Protein AF-A0A127VA37-F1 (afdb_monomer_lite)

Sequence (53 aa):
MDVLDEVLLRFWGSLNNHDVKYIMVGGFATRFHGFNRSTDDLDIWLYDGQASI

Structure (mmCIF, N/CA/C/O backbone):
data_AF-A0A127VA37-F1
#
_entry.id   AF-A0A127VA37-F1
#
loop_
_atom_site.group_PDB
_atom_site.id
_atom_site.type_symbol
_atom_site.label_atom_id
_atom_site.label_alt_id
_atom_site.label_comp_id
_atom_site.label_asym_id
_atom_site.label_entity_id
_atom_site.label_seq_id
_atom_site.pdbx_PDB_ins_code
_atom_site.Cartn_x
_atom_site.Cartn_y
_atom_site.Cartn_z
_atom_site.occupancy
_atom_site.B_iso_or_equiv
_atom_site.auth_seq_id
_atom_site.auth_comp_id
_atom_site.auth_asym_id
_atom_site.auth_atom_id
_atom_site.pdbx_PDB_model_num
ATOM 1 N N . MET A 1 1 ? 7.030 -6.495 -10.638 1.00 69.06 1 MET A N 1
ATOM 2 C CA . MET A 1 1 ? 5.637 -6.567 -10.152 1.00 69.06 1 MET A CA 1
ATOM 3 C C . MET A 1 1 ? 4.809 -5.518 -10.886 1.00 69.06 1 MET A C 1
ATOM 5 O O . MET A 1 1 ? 5.155 -4.339 -10.810 1.00 69.06 1 MET A O 1
ATOM 9 N N . ASP A 1 2 ? 3.821 -5.952 -11.669 1.00 75.31 2 ASP A N 1
ATOM 10 C CA . ASP A 1 2 ? 2.902 -5.072 -12.408 1.00 75.31 2 ASP A CA 1
ATOM 11 C C . ASP A 1 2 ? 1.791 -4.580 -11.465 1.00 75.31 2 ASP A C 1
ATOM 13 O O . ASP A 1 2 ? 1.361 -5.316 -10.587 1.00 75.31 2 ASP A O 1
ATOM 17 N N . VAL A 1 3 ? 1.320 -3.347 -11.635 1.00 71.12 3 VAL A N 1
ATOM 18 C CA . VAL A 1 3 ? 0.169 -2.786 -10.906 1.00 71.12 3 VAL A CA 1
ATOM 19 C C . VAL A 1 3 ? -1.115 -3.566 -11.178 1.00 71.12 3 VAL A C 1
ATOM 21 O O . VAL A 1 3 ? -1.964 -3.665 -10.293 1.00 71.12 3 VAL A O 1
ATOM 24 N N . LEU A 1 4 ? -1.252 -4.127 -12.379 1.00 78.38 4 LEU A N 1
ATOM 25 C CA . LEU A 1 4 ? -2.424 -4.901 -12.792 1.00 78.38 4 LEU A CA 1
ATOM 26 C C . LEU A 1 4 ? -2.259 -6.409 -12.563 1.00 78.38 4 LEU A C 1
ATOM 28 O O . LEU A 1 4 ? -3.049 -7.200 -13.073 1.00 78.38 4 LEU A O 1
ATOM 32 N N . ASP A 1 5 ? -1.243 -6.810 -11.799 1.00 88.50 5 ASP A N 1
ATOM 33 C CA . ASP A 1 5 ? -1.039 -8.201 -11.419 1.00 88.50 5 ASP A CA 1
ATOM 34 C C . ASP A 1 5 ? -2.268 -8.744 -10.663 1.00 88.50 5 ASP A C 1
ATOM 36 O O . ASP A 1 5 ? -2.734 -8.150 -9.686 1.00 88.50 5 ASP A O 1
ATOM 40 N N . GLU A 1 6 ? -2.809 -9.883 -11.109 1.00 92.94 6 GLU A N 1
ATOM 41 C CA . GLU A 1 6 ? -4.019 -10.471 -10.522 1.00 92.94 6 GLU A CA 1
ATOM 42 C C . GLU A 1 6 ? -3.873 -10.768 -9.025 1.00 92.94 6 GLU A C 1
ATOM 44 O O . GLU A 1 6 ? -4.853 -10.666 -8.280 1.00 92.94 6 GLU A O 1
ATOM 49 N N . VAL A 1 7 ? -2.672 -11.131 -8.565 1.00 92.25 7 VAL A N 1
ATOM 50 C CA . VAL A 1 7 ? -2.415 -11.417 -7.149 1.00 92.25 7 VAL A CA 1
ATOM 51 C C . VAL A 1 7 ? -2.545 -10.138 -6.331 1.00 92.25 7 VAL A C 1
ATOM 53 O O . VAL A 1 7 ? -3.191 -10.149 -5.280 1.00 92.25 7 VAL A O 1
ATOM 56 N N . LEU A 1 8 ? -2.012 -9.021 -6.831 1.00 92.31 8 LEU A N 1
ATOM 57 C CA . LEU A 1 8 ? -2.163 -7.722 -6.178 1.00 92.31 8 LEU A CA 1
ATOM 58 C C . LEU A 1 8 ? -3.614 -7.248 -6.179 1.00 92.31 8 LEU A C 1
ATOM 60 O O . LEU A 1 8 ? -4.104 -6.785 -5.151 1.00 92.31 8 LEU A O 1
ATOM 64 N N . LEU A 1 9 ? -4.335 -7.405 -7.291 1.00 93.19 9 LEU A N 1
ATOM 65 C CA . LEU A 1 9 ? -5.755 -7.048 -7.352 1.00 93.19 9 LEU A CA 1
ATOM 66 C C . LEU A 1 9 ? -6.585 -7.850 -6.338 1.00 93.19 9 LEU A C 1
ATOM 68 O O . LEU A 1 9 ? -7.431 -7.280 -5.645 1.00 93.19 9 LEU A O 1
ATOM 72 N N . ARG A 1 10 ? -6.307 -9.153 -6.187 1.00 96.81 10 ARG A N 1
ATOM 73 C CA . ARG A 1 10 ? -6.940 -9.995 -5.156 1.00 96.81 10 ARG A CA 1
ATOM 74 C C . ARG A 1 10 ? -6.559 -9.563 -3.742 1.00 96.81 10 ARG A C 1
ATOM 76 O O . ARG A 1 10 ? -7.418 -9.576 -2.862 1.00 96.81 10 ARG A O 1
ATOM 83 N N . PHE A 1 11 ? -5.309 -9.157 -3.523 1.00 94.94 11 PHE A N 1
ATOM 84 C CA . PHE A 1 11 ? -4.852 -8.626 -2.240 1.00 94.94 11 PHE A CA 1
ATOM 85 C C . PHE A 1 11 ? -5.617 -7.353 -1.846 1.00 94.94 11 PHE A C 1
ATOM 87 O O . PHE A 1 11 ? -6.220 -7.320 -0.772 1.00 94.94 11 PHE A O 1
ATOM 94 N N . TRP A 1 12 ? -5.696 -6.356 -2.736 1.00 95.06 12 TRP A N 1
ATOM 95 C CA . TRP A 1 12 ? -6.470 -5.128 -2.496 1.00 95.06 12 TRP A CA 1
ATOM 96 C C . TRP A 1 12 ? -7.957 -5.413 -2.286 1.00 95.06 12 TRP A C 1
ATOM 98 O O . TRP A 1 12 ? -8.570 -4.865 -1.371 1.00 95.06 12 TRP A O 1
ATOM 108 N N . GLY A 1 13 ? -8.531 -6.316 -3.087 1.00 96.56 13 GLY A N 1
ATOM 109 C CA . GLY A 1 13 ? -9.911 -6.767 -2.916 1.00 96.56 13 GLY A CA 1
ATOM 110 C C . GLY A 1 13 ? -10.165 -7.379 -1.537 1.00 96.56 13 GLY A C 1
ATOM 111 O O . GLY A 1 13 ? -11.170 -7.066 -0.908 1.00 96.56 13 GLY A O 1
ATOM 112 N N . SER A 1 14 ? -9.236 -8.194 -1.028 1.00 97.69 14 SER A N 1
ATOM 113 C CA . SER A 1 14 ? -9.346 -8.787 0.310 1.00 97.69 14 SER A CA 1
ATOM 114 C C . SER A 1 14 ? -9.361 -7.729 1.414 1.00 97.69 14 SER A C 1
ATOM 116 O O . SER A 1 14 ? -10.216 -7.792 2.297 1.00 97.69 14 SER A O 1
ATOM 118 N N . LEU A 1 15 ? -8.469 -6.733 1.347 1.00 96.81 15 LEU A N 1
ATOM 119 C CA . LEU A 1 15 ? -8.430 -5.642 2.327 1.00 96.81 15 LEU A CA 1
ATOM 120 C C . LEU A 1 15 ? -9.729 -4.826 2.313 1.00 96.81 15 LEU A C 1
ATOM 122 O O . LEU A 1 15 ? -10.309 -4.580 3.370 1.00 96.81 15 LEU A O 1
ATOM 126 N N . ASN A 1 16 ? -10.218 -4.479 1.119 1.00 95.81 16 ASN A N 1
ATOM 127 C CA . ASN A 1 16 ? -11.468 -3.737 0.947 1.00 95.81 16 ASN A CA 1
ATOM 128 C C . ASN A 1 16 ? -12.684 -4.512 1.473 1.00 95.81 16 ASN A C 1
ATOM 130 O O . ASN A 1 16 ? -13.540 -3.926 2.125 1.00 95.81 16 ASN A O 1
ATOM 134 N N . ASN A 1 17 ? -12.746 -5.826 1.237 1.00 97.94 17 ASN A N 1
ATOM 135 C CA . ASN A 1 17 ? -13.855 -6.673 1.689 1.00 97.94 17 ASN A CA 1
ATOM 136 C C . ASN A 1 17 ? -13.916 -6.852 3.216 1.00 97.94 17 ASN A C 1
ATOM 138 O O . ASN A 1 17 ? -14.951 -7.266 3.728 1.00 97.94 17 ASN A O 1
ATOM 142 N N . HIS A 1 18 ? -12.822 -6.577 3.930 1.00 96.00 18 HIS A N 1
ATOM 143 C CA . HIS A 1 18 ? -12.745 -6.655 5.394 1.00 96.00 18 HIS A CA 1
ATOM 144 C C . HIS A 1 18 ? -12.670 -5.268 6.051 1.00 96.00 18 HIS A C 1
ATOM 146 O O . HIS A 1 18 ? -12.264 -5.165 7.207 1.00 96.00 18 HIS A O 1
ATOM 152 N N . ASP A 1 19 ? -13.006 -4.202 5.314 1.00 95.25 19 ASP A N 1
ATOM 153 C CA . ASP A 1 19 ? -12.972 -2.811 5.787 1.00 95.25 19 ASP A CA 1
ATOM 154 C C . ASP A 1 19 ? -11.622 -2.371 6.382 1.00 95.25 19 ASP A C 1
ATOM 156 O O . ASP A 1 19 ? -11.545 -1.423 7.174 1.00 95.25 19 ASP A O 1
ATOM 160 N N . VAL A 1 20 ? -10.527 -3.021 5.973 1.00 95.44 20 VAL A N 1
ATOM 161 C CA . VAL A 1 20 ? -9.187 -2.671 6.440 1.00 95.44 20 VAL A CA 1
ATOM 162 C C . VAL A 1 20 ? -8.855 -1.276 5.926 1.00 95.44 20 VAL A C 1
ATOM 164 O O . VAL A 1 20 ? -8.908 -1.005 4.727 1.00 95.44 20 VAL A O 1
ATOM 167 N N . LYS A 1 21 ? -8.493 -0.369 6.832 1.00 95.88 21 LYS A N 1
ATOM 168 C CA . LYS A 1 21 ? -8.005 0.960 6.461 1.00 95.88 21 LYS A CA 1
ATOM 169 C C . LYS A 1 21 ? -6.495 0.886 6.286 1.00 95.88 21 LYS A C 1
ATOM 171 O O . LYS A 1 21 ? -5.771 0.534 7.216 1.00 95.88 21 LYS A O 1
ATOM 176 N N . TYR A 1 22 ? -6.028 1.205 5.087 1.00 96.12 22 TYR A N 1
ATOM 177 C CA . TYR A 1 22 ? -4.619 1.128 4.729 1.00 96.12 22 TYR A CA 1
ATOM 178 C C . TYR A 1 22 ? -4.221 2.263 3.786 1.00 96.12 22 TYR A C 1
ATOM 180 O O . TYR A 1 22 ? -5.061 2.868 3.119 1.00 96.12 22 TYR A O 1
ATOM 188 N N . ILE A 1 23 ? -2.919 2.519 3.704 1.00 96.31 23 ILE A N 1
ATOM 189 C CA . ILE A 1 23 ? -2.312 3.350 2.664 1.00 96.31 23 ILE A CA 1
ATOM 190 C C . ILE A 1 23 ? -1.109 2.612 2.073 1.00 96.31 23 ILE A C 1
ATOM 192 O O . ILE A 1 23 ? -0.284 2.056 2.799 1.00 96.31 23 ILE A O 1
ATOM 196 N N . MET A 1 24 ? -1.030 2.586 0.743 1.00 94.75 24 MET A N 1
ATOM 197 C CA . MET A 1 24 ? 0.128 2.066 0.018 1.00 94.75 24 MET A CA 1
ATOM 198 C C . MET A 1 24 ? 1.267 3.082 0.104 1.00 94.75 24 MET A C 1
ATOM 200 O O . MET A 1 24 ? 1.069 4.264 -0.185 1.00 94.75 24 MET A O 1
ATOM 204 N N . VAL A 1 25 ? 2.457 2.624 0.480 1.00 95.94 25 VAL A N 1
ATOM 205 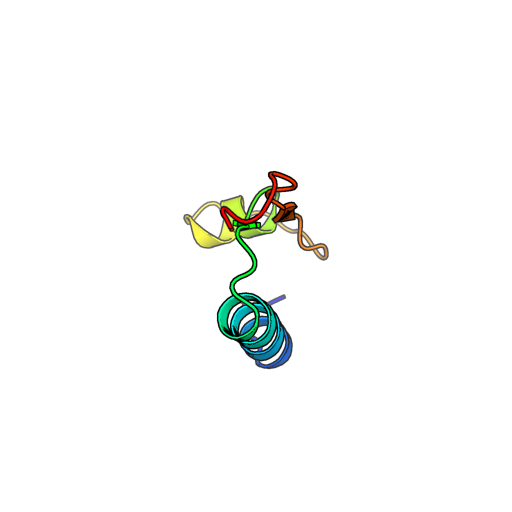C CA . VAL A 1 25 ? 3.639 3.478 0.638 1.00 95.94 25 VAL A CA 1
ATOM 206 C C . VAL A 1 25 ? 4.844 2.870 -0.089 1.00 95.94 25 VAL A C 1
ATOM 208 O O . VAL A 1 25 ? 4.725 1.904 -0.842 1.00 95.94 25 VAL A O 1
ATOM 211 N N . GLY A 1 26 ? 6.015 3.486 0.072 1.00 94.62 26 GLY A N 1
ATOM 212 C CA . GLY A 1 26 ? 7.274 2.911 -0.388 1.00 94.62 26 GLY A CA 1
ATOM 213 C C . GLY A 1 26 ? 7.482 2.926 -1.905 1.00 94.62 26 GLY A C 1
ATOM 214 O O . GLY A 1 26 ? 7.018 3.815 -2.635 1.00 94.62 26 GLY A O 1
ATOM 215 N N . GLY A 1 27 ? 8.271 1.960 -2.379 1.00 93.25 27 GLY A N 1
ATOM 216 C CA . GLY A 1 27 ? 8.739 1.921 -3.765 1.00 93.25 27 GLY A CA 1
ATOM 217 C C . GLY A 1 27 ? 7.610 1.701 -4.769 1.00 93.25 27 GLY A C 1
ATOM 218 O O . GLY A 1 27 ? 7.614 2.307 -5.843 1.00 93.25 27 GLY A O 1
ATOM 219 N N . PHE A 1 28 ? 6.633 0.868 -4.405 1.00 92.38 28 PHE A N 1
ATOM 220 C CA . PHE A 1 28 ? 5.513 0.537 -5.277 1.00 92.38 28 PHE A CA 1
ATOM 221 C C . PHE A 1 28 ? 4.590 1.746 -5.479 1.00 92.38 28 PHE A C 1
ATOM 223 O O . PHE A 1 28 ? 4.269 2.076 -6.620 1.00 92.38 28 PHE A O 1
ATOM 230 N N . ALA A 1 29 ? 4.261 2.475 -4.404 1.00 93.12 29 ALA A N 1
ATOM 231 C CA . ALA A 1 29 ? 3.513 3.734 -4.484 1.00 93.12 29 ALA A C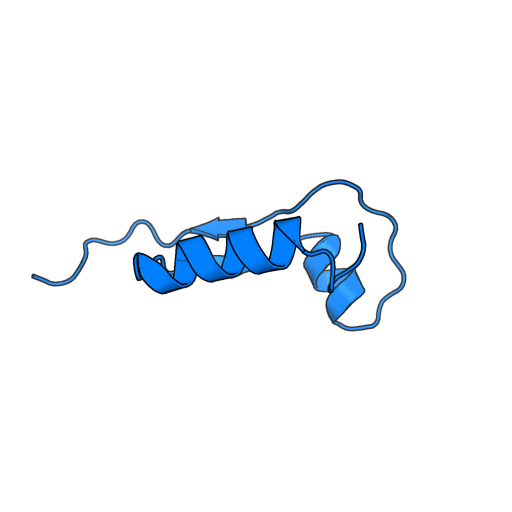A 1
ATOM 232 C C . ALA A 1 29 ? 4.235 4.773 -5.357 1.00 93.12 29 ALA A C 1
ATOM 234 O O . ALA A 1 29 ? 3.631 5.421 -6.210 1.00 93.12 29 ALA A O 1
ATOM 235 N N . THR A 1 30 ? 5.557 4.882 -5.197 1.00 93.44 30 THR A N 1
ATOM 236 C CA . THR A 1 30 ? 6.396 5.775 -6.011 1.00 93.44 30 THR A CA 1
ATOM 237 C C . THR A 1 30 ? 6.294 5.440 -7.507 1.00 93.44 30 THR A C 1
ATOM 239 O O . THR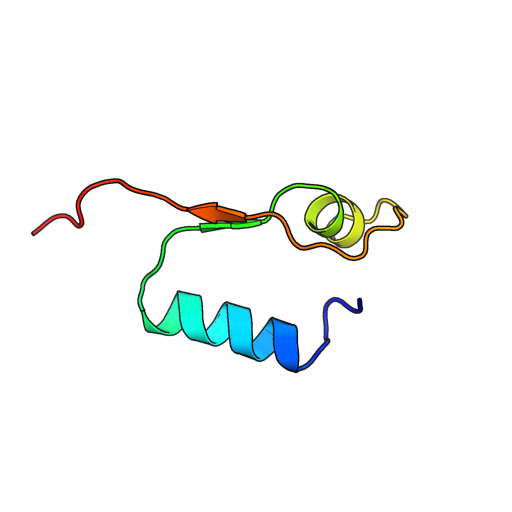 A 1 30 ? 6.113 6.340 -8.331 1.00 93.44 30 THR A O 1
ATOM 242 N N . ARG A 1 31 ? 6.350 4.145 -7.860 1.00 90.56 31 ARG A N 1
ATOM 243 C CA . ARG A 1 31 ? 6.173 3.664 -9.240 1.00 90.56 31 ARG A CA 1
ATOM 244 C C . ARG A 1 31 ? 4.775 3.945 -9.776 1.00 90.56 31 ARG A C 1
ATOM 246 O O . ARG A 1 31 ? 4.647 4.428 -10.898 1.00 90.56 31 ARG A O 1
ATOM 253 N N . 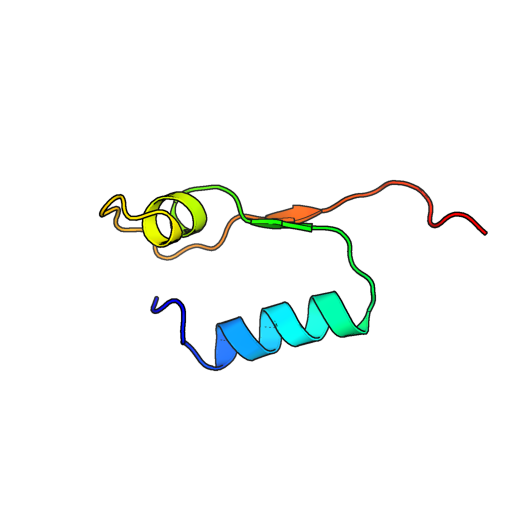PHE A 1 32 ? 3.748 3.665 -8.978 1.00 88.44 32 PHE A N 1
ATOM 254 C CA . PHE A 1 32 ? 2.353 3.897 -9.346 1.00 88.44 32 PHE A CA 1
ATOM 255 C C . PHE A 1 32 ? 2.090 5.369 -9.704 1.00 88.44 32 PHE A C 1
ATOM 257 O O . PHE A 1 32 ? 1.393 5.653 -10.673 1.00 88.44 32 PHE A O 1
ATOM 264 N N . HIS A 1 33 ? 2.725 6.310 -8.997 1.00 90.12 33 HIS A N 1
ATOM 265 C CA . HIS A 1 33 ? 2.620 7.749 -9.268 1.00 90.12 33 HIS A CA 1
ATOM 266 C C . HIS A 1 33 ? 3.575 8.275 -10.357 1.00 90.12 33 HIS A C 1
ATOM 268 O O . HIS A 1 33 ? 3.810 9.479 -10.455 1.00 90.12 33 HIS A O 1
ATOM 274 N N . GLY A 1 34 ? 4.095 7.394 -11.215 1.00 87.38 34 GLY A N 1
ATOM 275 C CA . GLY A 1 34 ? 4.791 7.777 -12.445 1.00 87.38 34 GLY A CA 1
ATOM 276 C C . GLY A 1 34 ? 6.301 7.970 -12.310 1.00 87.38 34 GLY A C 1
ATOM 277 O O . GLY A 1 34 ? 6.943 8.362 -13.284 1.00 87.38 34 GLY A O 1
ATOM 278 N N . PHE A 1 35 ? 6.898 7.669 -11.153 1.00 89.88 35 PHE A N 1
ATOM 279 C CA . PHE A 1 35 ? 8.352 7.695 -11.002 1.00 89.88 35 PHE A CA 1
ATOM 280 C C . PHE A 1 35 ? 8.951 6.300 -11.203 1.00 89.88 35 PHE A C 1
ATOM 282 O O . PHE A 1 35 ? 8.677 5.373 -10.444 1.00 89.88 35 PHE A O 1
ATOM 289 N N . ASN A 1 36 ? 9.805 6.133 -12.213 1.00 85.31 36 ASN A N 1
ATOM 290 C CA . ASN A 1 36 ? 10.376 4.827 -12.529 1.00 85.31 36 ASN A CA 1
ATOM 291 C C . ASN A 1 36 ? 11.373 4.367 -11.447 1.00 85.31 36 ASN A C 1
ATOM 293 O O . ASN A 1 36 ? 12.520 4.809 -11.406 1.00 85.31 36 ASN A O 1
ATOM 297 N N . ARG A 1 37 ? 10.925 3.463 -10.572 1.00 84.56 37 ARG A N 1
ATOM 298 C CA . ARG A 1 37 ? 11.715 2.859 -9.495 1.00 84.56 37 ARG A CA 1
ATOM 299 C C . ARG A 1 37 ? 11.565 1.343 -9.519 1.00 84.56 37 ARG A C 1
ATOM 301 O O . ARG A 1 37 ? 10.445 0.831 -9.521 1.00 84.56 37 ARG A O 1
ATOM 308 N N . SER A 1 38 ? 12.676 0.612 -9.484 1.00 86.00 38 SER A N 1
ATOM 309 C CA . SER A 1 38 ? 12.691 -0.835 -9.238 1.00 86.00 38 SER A CA 1
ATOM 310 C C . SER A 1 38 ? 12.431 -1.135 -7.754 1.00 86.00 38 SER A C 1
ATOM 312 O O . SER A 1 38 ? 12.928 -0.445 -6.869 1.00 86.00 38 SER A O 1
ATOM 314 N N . THR A 1 39 ? 11.606 -2.140 -7.498 1.00 90.31 39 THR A N 1
ATOM 315 C CA . THR A 1 39 ? 11.145 -2.618 -6.185 1.00 90.31 39 THR A CA 1
ATOM 316 C C . THR A 1 39 ? 10.411 -3.926 -6.455 1.00 90.31 39 THR A C 1
ATOM 318 O O . THR A 1 39 ? 9.694 -4.023 -7.468 1.00 90.31 39 THR A O 1
ATOM 321 N N . ASP A 1 40 ? 10.642 -4.891 -5.576 1.00 88.44 40 ASP A N 1
ATOM 322 C CA . ASP A 1 40 ? 10.063 -6.237 -5.606 1.00 88.44 40 ASP A CA 1
ATOM 323 C C . ASP A 1 40 ? 9.207 -6.516 -4.360 1.00 88.44 40 ASP A C 1
ATOM 325 O O . ASP A 1 40 ? 8.595 -7.576 -4.247 1.00 88.44 40 ASP A O 1
ATOM 329 N N . ASP A 1 41 ? 9.142 -5.546 -3.449 1.00 91.44 41 ASP A N 1
ATOM 330 C CA . ASP A 1 41 ? 8.336 -5.534 -2.239 1.00 91.44 41 ASP A CA 1
ATOM 331 C C . ASP A 1 41 ? 7.115 -4.608 -2.371 1.00 91.44 41 ASP A C 1
ATOM 333 O O . ASP A 1 41 ? 7.005 -3.767 -3.268 1.00 91.44 41 ASP A O 1
ATOM 337 N N . LEU A 1 42 ? 6.155 -4.811 -1.470 1.00 92.88 42 LEU A N 1
ATOM 338 C CA . LEU A 1 42 ? 4.980 -3.969 -1.303 1.00 92.88 42 LEU A CA 1
ATOM 339 C C . LEU A 1 42 ? 4.940 -3.492 0.148 1.00 92.88 42 LEU A C 1
ATOM 341 O O . LEU A 1 42 ? 4.747 -4.295 1.059 1.00 92.88 42 LEU A O 1
ATOM 345 N N . ASP A 1 43 ? 5.066 -2.183 0.341 1.00 95.06 43 ASP A N 1
ATOM 346 C CA . ASP A 1 43 ? 4.960 -1.552 1.650 1.00 95.06 43 ASP A CA 1
ATOM 347 C C . ASP A 1 43 ? 3.552 -0.980 1.858 1.00 95.06 43 ASP A C 1
ATOM 349 O O . ASP A 1 43 ? 3.030 -0.231 1.024 1.00 95.06 43 ASP A O 1
ATOM 353 N N . ILE A 1 44 ? 2.943 -1.292 3.001 1.00 96.50 44 ILE A N 1
ATOM 354 C CA . ILE A 1 44 ? 1.645 -0.746 3.407 1.00 96.50 44 ILE A CA 1
ATOM 355 C C . ILE A 1 44 ? 1.691 -0.283 4.858 1.00 96.50 44 ILE A C 1
ATOM 357 O O . ILE A 1 44 ? 2.305 -0.924 5.712 1.00 96.50 44 ILE A O 1
ATOM 361 N N . TRP A 1 45 ? 1.000 0.814 5.149 1.00 97.19 45 TRP A N 1
ATOM 362 C CA . TRP A 1 45 ? 0.633 1.164 6.518 1.00 97.19 45 TRP A CA 1
ATOM 363 C C . TRP A 1 45 ? -0.811 0.768 6.768 1.00 97.19 45 TRP A C 1
ATOM 365 O O . TRP A 1 45 ? -1.685 1.017 5.936 1.00 97.19 45 TRP A O 1
ATOM 375 N N . LEU A 1 46 ? -1.042 0.162 7.926 1.00 95.56 46 LEU A N 1
ATOM 376 C CA . LEU A 1 46 ? -2.363 -0.196 8.413 1.00 95.56 46 LEU A CA 1
ATOM 377 C C . LEU A 1 46 ? -2.784 0.818 9.469 1.00 95.56 46 LEU A C 1
ATOM 379 O O . LEU A 1 46 ? -1.966 1.268 10.270 1.00 95.56 46 LEU A O 1
ATOM 383 N N . TYR A 1 47 ? -4.062 1.160 9.472 1.00 94.88 47 TYR A N 1
ATOM 384 C CA . TYR A 1 47 ? -4.662 1.843 10.604 1.00 94.88 47 TYR A CA 1
ATOM 385 C C . TYR A 1 47 ? -4.935 0.819 11.708 1.00 94.88 47 TYR A C 1
ATOM 387 O O . TYR A 1 47 ? -5.656 -0.155 11.489 1.00 94.88 47 TYR A O 1
ATOM 395 N N . ASP A 1 48 ? -4.369 1.045 12.885 1.00 90.31 48 ASP A N 1
ATOM 396 C CA . ASP A 1 48 ? -4.515 0.199 14.074 1.00 90.31 48 ASP A CA 1
ATOM 397 C C . ASP A 1 48 ? -5.510 0.773 15.096 1.00 90.31 48 ASP A C 1
ATOM 399 O O . ASP A 1 48 ? -5.667 0.237 16.195 1.00 90.31 48 ASP A O 1
ATOM 403 N N . GLY A 1 49 ? -6.195 1.865 14.747 1.00 84.81 49 GLY A N 1
ATOM 404 C CA . GLY A 1 49 ? -7.191 2.470 15.617 1.00 84.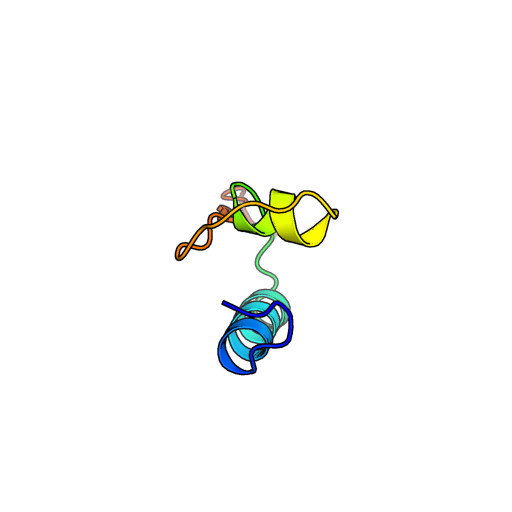81 49 GLY A CA 1
ATOM 405 C C . GLY A 1 49 ? -8.390 1.549 15.831 1.00 84.81 49 GLY A C 1
ATOM 406 O O . GLY A 1 49 ? -8.770 0.767 14.959 1.00 84.81 49 GLY A O 1
ATOM 407 N N . GLN A 1 50 ? -9.004 1.652 17.011 1.00 71.88 50 GLN A N 1
ATOM 408 C CA . GLN A 1 50 ? -10.219 0.904 17.321 1.00 71.88 50 GLN A CA 1
ATOM 409 C C . GLN A 1 50 ? -11.298 1.199 16.279 1.00 71.88 50 GLN A C 1
ATOM 411 O O . GLN A 1 50 ? -11.629 2.360 16.026 1.00 71.88 50 GLN A O 1
ATOM 416 N N . ALA A 1 51 ? -11.871 0.136 15.708 1.00 59.47 51 ALA A N 1
ATOM 417 C CA . ALA A 1 51 ? -13.129 0.241 14.989 1.00 59.47 51 ALA A CA 1
ATOM 418 C C . ALA A 1 51 ? -14.132 0.920 15.928 1.00 59.47 51 ALA A C 1
ATOM 420 O O . ALA A 1 51 ? -14.333 0.463 17.055 1.00 59.47 51 ALA A O 1
ATOM 421 N N . SER A 1 52 ? -14.686 2.054 15.502 1.00 58.78 52 SER A N 1
ATOM 422 C CA . SER A 1 52 ? -15.745 2.708 16.261 1.00 58.78 52 SER A CA 1
ATOM 423 C C . SER A 1 52 ? -16.923 1.736 16.326 1.00 58.78 52 SER A C 1
ATOM 425 O O . SER A 1 52 ? -17.483 1.384 15.289 1.00 58.78 52 SER A O 1
ATOM 427 N N . ILE A 1 53 ? -17.185 1.241 17.537 1.00 55.66 53 ILE A N 1
ATOM 428 C CA . ILE A 1 53 ? -18.352 0.431 17.910 1.00 55.66 53 ILE A CA 1
ATOM 429 C C . ILE A 1 53 ? -19.658 1.180 17.667 1.00 55.66 53 ILE A C 1
ATOM 431 O O . ILE A 1 53 ? -19.674 2.418 17.861 1.00 55.66 53 ILE A O 1
#

Secondary structure (DSSP, 8-state):
--TT-HHHHHHHHHHHHTT--EEEEHHHHHHHTT-----S--EEEEP-SPP--

Organism: NCBI:txid188932

Radius of gyration: 12.7 Å; chains: 1; bounding box: 31×19×31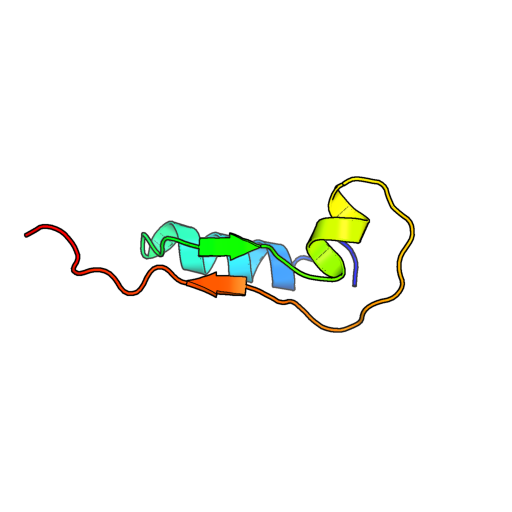 Å

pLDDT: mean 89.11, std 10.19, range [55.66, 97.94]

Foldseek 3Di:
DDPPPPVVVVVVVVCVVVVWDKDWDDQVVCVVVPHDDDDPDTDMDTDPDDDDD

InterPro domains:
  IPR043519 Nucleotidyltransferase superfamily [SSF81301] (5-48)